Protein AF-A0A7W1JH36-F1 (afdb_monomer_lite)

Secondary structure (DSSP, 8-state):
-EEEE-SS-SHHHHHHHHHH---PPTT-EEEEEEE-TTSSEEEEEEE-S-GGGG-

pLDDT: mean 95.11, std 2.44, range [85.38, 97.62]

Radius of gyration: 11.76 Å; chains: 1; bounding box: 28×23×29 Å

Foldseek 3Di:
DDKDFDPPFCVVVVVVCVVPNNPQPPQKAWDDWDADPVRGMIDTDIDGPDPVSVD

Structure (mmCIF, N/CA/C/O backbone):
data_AF-A0A7W1JH36-F1
#
_entry.id   AF-A0A7W1JH36-F1
#
loop_
_atom_site.group_PDB
_atom_site.id
_atom_site.type_symbol
_atom_site.label_atom_id
_atom_site.label_alt_id
_atom_site.label_comp_id
_atom_site.label_asym_id
_atom_site.label_entity_id
_atom_site.label_seq_id
_atom_site.pdbx_PDB_ins_code
_atom_site.Cartn_x
_atom_site.Cartn_y
_atom_site.Cartn_z
_atom_site.occupancy
_atom_site.B_iso_or_equiv
_atom_site.auth_seq_id
_atom_site.auth_comp_id
_atom_site.auth_asym_id
_atom_site.auth_atom_id
_atom_site.pdbx_PDB_model_n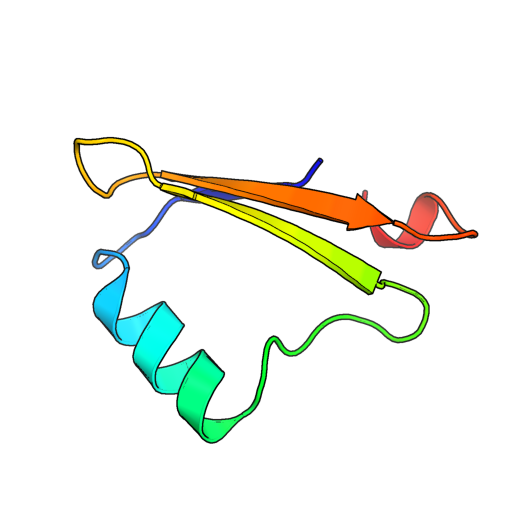um
ATOM 1 N N . MET A 1 1 ? -7.056 6.616 -0.625 1.00 88.38 1 MET A N 1
ATOM 2 C CA . MET A 1 1 ? -6.149 5.796 -1.460 1.00 88.38 1 MET A CA 1
ATOM 3 C C . MET A 1 1 ? -4.750 6.322 -1.241 1.00 88.38 1 MET A C 1
ATOM 5 O O . MET A 1 1 ? -4.577 7.530 -1.328 1.00 88.38 1 MET A O 1
ATOM 9 N N . VAL A 1 2 ? -3.800 5.443 -0.944 1.00 94.19 2 VAL A N 1
ATOM 10 C CA . VAL A 1 2 ? -2.389 5.797 -0.739 1.00 94.19 2 VAL A CA 1
ATOM 11 C C . VAL A 1 2 ? -1.603 5.352 -1.970 1.00 94.19 2 VAL A C 1
ATOM 13 O O . VAL A 1 2 ? -1.868 4.276 -2.510 1.00 94.19 2 VAL A O 1
ATOM 16 N N . VAL A 1 3 ? -0.676 6.186 -2.443 1.00 95.69 3 VAL A N 1
ATOM 17 C CA . VAL A 1 3 ? 0.205 5.858 -3.572 1.00 95.69 3 VAL A CA 1
ATOM 18 C C . VAL A 1 3 ? 1.646 5.964 -3.104 1.00 95.69 3 VAL A C 1
ATOM 20 O O . VAL A 1 3 ? 2.134 7.052 -2.808 1.00 95.69 3 VAL A O 1
ATOM 23 N N . GLU A 1 4 ? 2.329 4.828 -3.044 1.00 94.81 4 GLU A N 1
ATOM 24 C CA . GLU A 1 4 ? 3.731 4.749 -2.648 1.00 94.81 4 GLU A CA 1
ATOM 25 C C . GLU A 1 4 ? 4.627 4.680 -3.887 1.00 94.81 4 GLU A C 1
ATOM 27 O O . GLU A 1 4 ? 4.285 4.041 -4.884 1.00 94.81 4 GLU A O 1
ATOM 32 N N . THR A 1 5 ? 5.798 5.314 -3.818 1.00 97.25 5 THR A N 1
ATOM 33 C CA . THR A 1 5 ? 6.844 5.193 -4.843 1.00 97.25 5 THR A CA 1
ATOM 34 C C . THR A 1 5 ? 8.034 4.450 -4.257 1.00 97.25 5 THR A C 1
ATOM 36 O O . THR A 1 5 ? 8.598 4.857 -3.242 1.00 97.25 5 THR A O 1
ATOM 39 N N . PHE A 1 6 ? 8.428 3.356 -4.901 1.00 95.94 6 PHE A N 1
ATOM 40 C CA . PHE A 1 6 ? 9.554 2.545 -4.467 1.00 95.94 6 PHE A CA 1
ATOM 41 C C . PHE A 1 6 ? 10.881 3.202 -4.858 1.00 95.94 6 PHE A C 1
ATOM 43 O O . PHE A 1 6 ? 11.169 3.387 -6.039 1.00 95.94 6 PHE A O 1
ATOM 50 N N . LEU A 1 7 ? 11.721 3.511 -3.866 1.00 94.81 7 LEU A N 1
ATOM 51 C CA . LEU A 1 7 ? 13.067 4.055 -4.099 1.00 94.81 7 LEU A CA 1
ATOM 52 C C . LEU A 1 7 ? 14.066 2.987 -4.571 1.00 94.81 7 LEU A C 1
ATOM 54 O O . LEU A 1 7 ? 14.934 3.272 -5.392 1.00 94.81 7 LEU A O 1
ATOM 58 N N . HIS A 1 8 ? 13.929 1.756 -4.072 1.00 94.81 8 HIS A N 1
ATOM 59 C CA . HIS 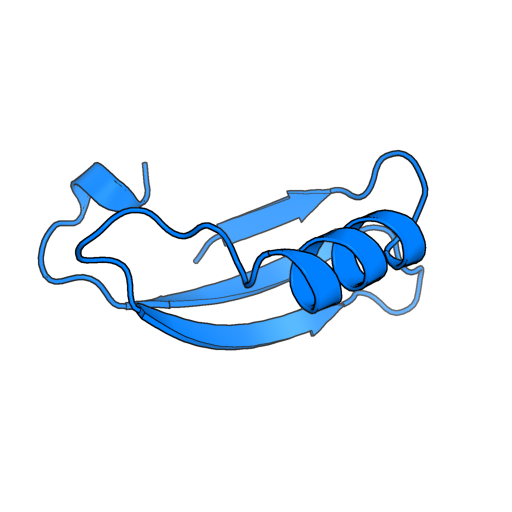A 1 8 ? 14.831 0.629 -4.351 1.00 94.81 8 HIS A CA 1
ATOM 60 C C . HIS A 1 8 ? 14.059 -0.620 -4.805 1.00 94.81 8 HIS A C 1
ATOM 62 O O . HIS A 1 8 ? 14.427 -1.745 -4.478 1.00 94.81 8 HIS A O 1
ATOM 68 N N . GLY A 1 9 ? 12.954 -0.413 -5.529 1.00 94.81 9 GLY A N 1
ATOM 69 C CA . GLY A 1 9 ? 12.018 -1.477 -5.891 1.00 94.81 9 GLY A CA 1
ATOM 70 C C . GLY A 1 9 ? 11.183 -1.994 -4.703 1.00 94.81 9 GLY A C 1
ATOM 71 O O . GLY A 1 9 ? 11.314 -1.499 -3.579 1.00 94.81 9 GLY A O 1
ATOM 72 N N . PRO A 1 10 ? 10.291 -2.968 -4.947 1.00 95.88 10 PRO A N 1
ATOM 73 C CA . PRO A 1 10 ? 9.338 -3.456 -3.948 1.00 95.88 10 PRO A CA 1
ATOM 74 C C . PRO A 1 10 ? 9.939 -4.452 -2.945 1.00 95.88 10 PRO A C 1
ATOM 76 O O . PRO A 1 10 ? 9.415 -4.600 -1.843 1.00 95.88 10 PRO A O 1
ATOM 79 N N . GLU A 1 11 ? 11.036 -5.130 -3.299 1.00 95.94 11 GLU A N 1
ATOM 80 C CA . GLU A 1 11 ? 11.616 -6.218 -2.499 1.00 95.94 11 GLU A CA 1
ATOM 81 C C . GLU A 1 11 ? 11.941 -5.801 -1.051 1.00 95.94 11 GLU A C 1
ATOM 83 O O . GLU A 1 11 ? 11.465 -6.476 -0.133 1.00 95.94 11 GLU A O 1
ATOM 88 N N . PRO A 1 12 ? 12.631 -4.670 -0.783 1.00 95.25 12 PRO A N 1
ATOM 89 C CA . PRO A 1 12 ? 12.929 -4.269 0.593 1.00 95.25 12 PRO A CA 1
ATOM 90 C C . PRO A 1 12 ? 11.665 -3.933 1.397 1.00 95.25 12 PRO A C 1
ATOM 92 O O . PRO A 1 12 ? 11.617 -4.147 2.610 1.00 95.25 12 PRO A O 1
ATOM 95 N N . VAL A 1 13 ? 10.626 -3.417 0.730 1.00 94.12 13 VAL A N 1
ATOM 96 C CA . VAL A 1 13 ? 9.342 -3.094 1.367 1.00 94.12 13 VAL A CA 1
ATOM 97 C C . VAL A 1 13 ? 8.615 -4.372 1.768 1.00 94.12 13 VAL A C 1
ATOM 99 O O . VAL A 1 13 ? 8.140 -4.466 2.901 1.00 94.12 13 VAL A O 1
ATOM 102 N N . TYR A 1 14 ? 8.575 -5.375 0.889 1.00 93.44 14 TYR A N 1
ATOM 103 C CA . TYR A 1 14 ? 7.965 -6.665 1.200 1.00 93.44 14 TYR A CA 1
ATOM 104 C C . TYR A 1 14 ? 8.738 -7.444 2.259 1.00 93.44 14 TYR A C 1
ATOM 106 O O . TYR A 1 14 ? 8.107 -7.986 3.164 1.00 93.44 14 TYR A O 1
ATOM 114 N N . ALA A 1 15 ? 10.073 -7.436 2.220 1.00 95.88 15 ALA A N 1
ATOM 115 C CA . ALA A 1 15 ? 10.896 -8.052 3.259 1.00 95.88 15 ALA A CA 1
ATOM 116 C C . ALA A 1 15 ? 10.596 -7.443 4.639 1.00 95.88 15 ALA A C 1
ATOM 118 O O . ALA A 1 15 ? 10.281 -8.161 5.588 1.00 95.88 15 ALA A O 1
ATOM 119 N N . ARG A 1 16 ? 10.579 -6.106 4.732 1.00 94.69 16 ARG A N 1
ATOM 120 C CA . ARG A 1 16 ? 10.218 -5.398 5.968 1.00 94.69 16 ARG A CA 1
ATOM 121 C C . ARG A 1 16 ? 8.786 -5.700 6.408 1.00 94.69 16 ARG A C 1
ATOM 123 O O . ARG A 1 16 ? 8.537 -5.855 7.600 1.00 94.69 16 ARG A O 1
ATOM 130 N N . SER A 1 17 ? 7.849 -5.780 5.463 1.00 93.19 17 SER A N 1
ATOM 131 C CA . SER A 1 17 ? 6.449 -6.062 5.777 1.00 93.19 17 SER A CA 1
ATOM 132 C C . SER A 1 17 ? 6.228 -7.497 6.257 1.00 93.19 17 SER A C 1
ATOM 134 O O . SER A 1 17 ? 5.389 -7.713 7.125 1.00 93.19 17 SER A O 1
ATOM 136 N N . ALA A 1 18 ? 6.996 -8.463 5.750 1.00 94.69 18 ALA A N 1
ATOM 137 C CA . ALA A 1 18 ? 6.974 -9.839 6.233 1.00 94.69 18 ALA A CA 1
ATOM 138 C C . ALA A 1 18 ? 7.533 -9.960 7.662 1.00 94.69 18 ALA A C 1
ATOM 140 O O . ALA A 1 18 ? 7.020 -10.745 8.452 1.00 94.69 18 ALA A O 1
ATOM 141 N N . GLU A 1 19 ? 8.547 -9.161 8.009 1.00 97.19 19 GLU A N 1
ATOM 142 C CA . GLU A 1 19 ? 9.141 -9.143 9.353 1.00 97.19 19 GLU A CA 1
ATOM 143 C C . GLU A 1 19 ? 8.257 -8.413 10.379 1.00 97.19 19 GLU A C 1
ATOM 145 O O . GLU A 1 19 ? 8.130 -8.860 11.517 1.00 97.19 19 GLU A O 1
ATOM 150 N N . ARG A 1 20 ? 7.660 -7.275 9.999 1.00 95.06 20 ARG A N 1
ATOM 151 C CA . ARG A 1 20 ? 7.049 -6.316 10.947 1.00 95.06 20 ARG A CA 1
ATOM 152 C C . ARG A 1 20 ? 5.566 -6.044 10.716 1.00 95.06 20 ARG A C 1
ATOM 154 O O . ARG A 1 20 ? 4.977 -5.208 11.399 1.00 95.06 20 ARG A O 1
ATOM 161 N N . GLY A 1 21 ? 4.956 -6.704 9.739 1.00 92.44 21 GLY A N 1
ATOM 162 C CA . GLY A 1 21 ? 3.635 -6.335 9.242 1.00 92.44 21 GLY A CA 1
ATOM 163 C C . GLY A 1 21 ? 3.660 -5.023 8.448 1.00 92.44 21 GLY A C 1
ATOM 164 O O . GLY A 1 21 ? 4.712 -4.479 8.117 1.00 92.44 21 GLY A O 1
ATOM 165 N N . ARG A 1 22 ? 2.481 -4.498 8.101 1.00 89.81 22 ARG A N 1
ATOM 166 C CA . ARG A 1 22 ? 2.358 -3.275 7.280 1.00 89.81 22 ARG A CA 1
ATOM 167 C C . ARG A 1 22 ? 2.689 -1.973 8.020 1.00 89.81 22 ARG A C 1
ATOM 169 O O . ARG A 1 22 ? 2.819 -0.953 7.356 1.00 89.81 22 ARG A O 1
ATOM 176 N N . MET A 1 23 ? 2.841 -2.007 9.349 1.00 91.06 23 MET A N 1
ATOM 177 C CA . MET A 1 23 ? 3.112 -0.825 10.186 1.00 91.06 23 MET A CA 1
ATOM 178 C C . MET A 1 23 ? 2.114 0.321 9.934 1.00 91.06 23 MET A C 1
ATOM 180 O O . MET A 1 23 ? 2.502 1.481 9.821 1.00 91.06 23 MET A O 1
ATOM 184 N N . LEU A 1 24 ? 0.833 -0.022 9.783 1.00 93.38 24 LEU A N 1
ATOM 185 C CA . LEU A 1 24 ? -0.223 0.970 9.601 1.00 93.38 24 LEU A CA 1
ATOM 186 C C . LEU A 1 24 ? -0.498 1.690 10.927 1.00 93.38 24 LEU A C 1
ATOM 188 O O . LEU A 1 24 ? -0.365 1.057 11.978 1.00 93.38 24 LEU A O 1
ATOM 192 N N . PRO A 1 25 ? -0.896 2.973 10.892 1.00 93.75 25 PRO A N 1
ATOM 193 C CA . PRO A 1 25 ? -1.432 3.644 12.067 1.00 93.75 25 PRO A CA 1
ATOM 194 C C . PRO A 1 25 ? -2.646 2.895 12.624 1.00 93.75 25 PRO A C 1
ATOM 196 O O . PRO A 1 25 ? -3.427 2.310 11.866 1.00 93.75 25 PRO A O 1
ATOM 199 N N . ASP A 1 26 ? -2.837 2.964 13.939 1.00 95.31 26 ASP A N 1
ATOM 200 C CA . ASP A 1 26 ? -4.067 2.483 14.563 1.00 95.31 26 ASP A CA 1
ATOM 201 C C . ASP A 1 26 ? -5.279 3.208 13.958 1.00 95.31 26 ASP A C 1
ATOM 203 O O . ASP A 1 26 ? -5.249 4.418 13.742 1.00 95.31 26 ASP A O 1
ATOM 207 N N . GLY A 1 27 ? -6.344 2.460 13.661 1.00 96.06 27 GLY A N 1
ATOM 208 C CA . GLY A 1 27 ? -7.542 2.983 12.991 1.00 96.06 27 GLY A CA 1
ATOM 209 C C . GLY A 1 27 ? -7.508 2.911 11.460 1.00 96.06 27 GLY A C 1
ATOM 210 O O . GLY A 1 27 ? -8.546 3.104 10.832 1.00 96.06 27 GLY A O 1
ATOM 211 N N . VAL A 1 28 ? -6.371 2.551 10.849 1.00 97.06 28 VAL A N 1
ATOM 212 C CA . VAL A 1 28 ? -6.273 2.325 9.399 1.00 97.06 28 VAL A CA 1
ATOM 213 C C . VAL A 1 28 ? -6.293 0.836 9.078 1.00 97.06 28 VAL A C 1
ATOM 215 O O . VAL A 1 28 ? -5.453 0.056 9.530 1.00 97.06 28 VAL A O 1
ATOM 218 N N . ARG A 1 29 ? -7.229 0.435 8.218 1.00 96.38 29 ARG A N 1
ATOM 219 C CA . ARG A 1 29 ? -7.381 -0.937 7.743 1.00 96.38 29 ARG A CA 1
ATOM 220 C C . ARG A 1 29 ? -6.952 -1.060 6.287 1.00 96.38 29 ARG A C 1
ATOM 222 O O . ARG A 1 29 ? -7.437 -0.353 5.409 1.00 96.38 29 ARG A O 1
ATOM 229 N N . TYR A 1 30 ? -6.090 -2.030 6.015 1.00 95.19 30 TYR A N 1
ATOM 230 C CA . TYR A 1 30 ? -5.774 -2.436 4.649 1.00 95.19 30 TYR A CA 1
ATOM 231 C C . TYR A 1 30 ? -6.952 -3.166 3.990 1.00 95.19 30 TYR A C 1
ATOM 233 O O . TYR A 1 30 ? -7.581 -4.028 4.611 1.00 95.19 30 TYR A O 1
ATOM 241 N N . VAL A 1 31 ? -7.218 -2.845 2.721 1.00 96.81 31 VAL A N 1
ATOM 242 C CA . VAL A 1 31 ? -8.210 -3.535 1.887 1.00 96.81 31 VAL A CA 1
ATOM 243 C C . VAL A 1 31 ? -7.520 -4.301 0.764 1.00 96.81 31 VAL A C 1
ATOM 245 O O . VAL A 1 31 ? -7.645 -5.519 0.705 1.00 96.81 31 VAL A O 1
ATOM 248 N N . ASP A 1 32 ? -6.785 -3.603 -0.107 1.00 97.25 32 ASP A N 1
ATOM 249 C CA . ASP A 1 32 ? -6.092 -4.217 -1.244 1.00 97.25 32 ASP A CA 1
ATOM 250 C C . ASP A 1 32 ? -4.936 -3.341 -1.764 1.00 97.25 32 ASP A C 1
ATOM 252 O O . ASP A 1 32 ? -4.828 -2.163 -1.412 1.00 97.25 32 ASP A O 1
ATOM 256 N N . SER A 1 33 ? -4.049 -3.900 -2.590 1.00 96.00 33 SER A N 1
ATOM 257 C CA . SER A 1 33 ? -2.989 -3.153 -3.264 1.00 96.00 33 SER A CA 1
ATOM 258 C C . SER A 1 33 ? -2.530 -3.797 -4.564 1.00 96.00 33 SER A C 1
ATOM 260 O O . SER A 1 33 ? -2.548 -5.014 -4.719 1.00 96.00 33 SER A O 1
ATOM 262 N N . TRP A 1 34 ? -2.060 -2.964 -5.488 1.00 96.75 34 TRP A N 1
ATOM 263 C CA . TRP A 1 34 ? -1.498 -3.400 -6.761 1.00 96.75 34 TRP A CA 1
ATOM 264 C C . TRP A 1 34 ? -0.275 -2.566 -7.122 1.00 96.75 34 TRP A C 1
ATOM 266 O O . TRP A 1 34 ? -0.199 -1.367 -6.846 1.00 96.75 34 TRP A O 1
ATOM 276 N N . VAL A 1 35 ? 0.697 -3.223 -7.749 1.00 96.88 35 VAL A N 1
ATOM 277 C CA . VAL A 1 35 ? 1.960 -2.615 -8.168 1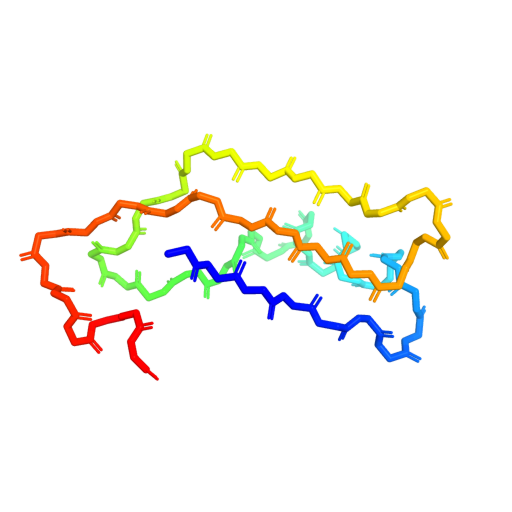.00 96.88 35 VAL A CA 1
ATOM 278 C C . VAL A 1 35 ? 1.931 -2.384 -9.672 1.00 96.88 35 VAL A C 1
ATOM 280 O O . VAL A 1 35 ? 1.376 -3.185 -10.426 1.00 96.88 35 VAL A O 1
ATOM 283 N N . THR A 1 36 ? 2.511 -1.274 -10.118 1.00 97.50 36 THR A N 1
ATOM 284 C CA . THR A 1 36 ? 2.687 -0.996 -11.546 1.00 97.50 36 THR A CA 1
ATOM 285 C C . THR A 1 36 ? 3.559 -2.060 -12.211 1.00 97.50 36 THR A C 1
ATOM 287 O O . THR A 1 36 ? 4.446 -2.639 -11.589 1.00 97.50 36 THR A O 1
ATOM 290 N N . ALA A 1 37 ? 3.354 -2.308 -13.507 1.00 97.25 37 ALA A N 1
ATOM 291 C CA . ALA A 1 37 ? 4.127 -3.317 -14.240 1.00 97.25 37 ALA A CA 1
ATOM 292 C C . ALA A 1 37 ? 5.644 -3.035 -14.257 1.00 97.25 37 ALA A C 1
ATOM 294 O O . ALA A 1 37 ? 6.443 -3.958 -14.372 1.00 97.25 37 ALA A O 1
ATOM 295 N N . ASP A 1 38 ? 6.041 -1.768 -14.118 1.00 96.50 38 ASP A N 1
ATOM 296 C CA . ASP A 1 38 ? 7.439 -1.336 -14.018 1.00 96.50 38 ASP A CA 1
ATOM 297 C C . ASP A 1 38 ? 8.020 -1.425 -12.592 1.00 96.50 38 ASP A C 1
ATOM 299 O O . ASP A 1 38 ? 9.173 -1.056 -12.376 1.00 96.50 38 ASP A O 1
ATOM 303 N N . LEU A 1 39 ? 7.234 -1.909 -11.623 1.00 95.88 39 LEU A N 1
ATOM 304 C CA . LEU A 1 39 ? 7.598 -2.071 -10.214 1.00 95.88 39 LEU A CA 1
ATOM 305 C C . LEU A 1 39 ? 8.047 -0.775 -9.516 1.00 95.88 39 LEU A C 1
ATOM 307 O O . LEU A 1 39 ? 8.812 -0.820 -8.550 1.00 95.88 39 LEU A O 1
ATOM 311 N N . ARG A 1 40 ? 7.570 0.386 -9.981 1.00 96.81 40 ARG A N 1
ATOM 312 C CA . ARG A 1 40 ? 7.930 1.698 -9.416 1.00 96.81 40 ARG A CA 1
ATOM 313 C C . ARG A 1 40 ? 6.935 2.232 -8.401 1.00 96.81 40 ARG A C 1
ATOM 315 O O . ARG A 1 40 ? 7.339 2.985 -7.516 1.00 96.81 40 ARG A O 1
ATOM 322 N N . GLN A 1 41 ? 5.657 1.889 -8.529 1.00 97.38 41 GLN A N 1
ATOM 323 C CA . GLN A 1 41 ? 4.605 2.436 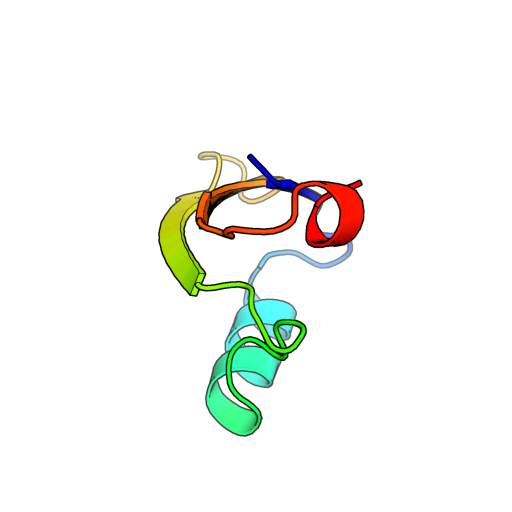-7.677 1.00 97.38 41 GLN A CA 1
ATOM 324 C C . GLN A 1 41 ? 3.679 1.345 -7.155 1.00 97.38 41 GLN A C 1
ATOM 326 O O . GLN A 1 41 ? 3.397 0.366 -7.844 1.00 97.38 41 GLN A O 1
ATOM 331 N N . CYS A 1 42 ? 3.178 1.548 -5.942 1.00 97.25 42 CYS A N 1
ATOM 332 C CA . CYS A 1 42 ? 2.169 0.710 -5.315 1.00 97.25 42 CYS A CA 1
ATOM 333 C C . CYS A 1 42 ? 0.950 1.566 -4.998 1.00 97.25 42 CYS A C 1
ATOM 335 O O . CYS A 1 42 ? 1.047 2.568 -4.291 1.00 97.25 42 CYS A O 1
ATOM 337 N N . PHE A 1 43 ? -0.198 1.169 -5.526 1.00 97.38 43 PHE A N 1
ATOM 338 C CA . PHE A 1 43 ? -1.481 1.752 -5.178 1.00 97.38 43 PHE A CA 1
ATOM 339 C C . PHE A 1 43 ? -2.100 0.921 -4.069 1.00 97.38 43 PHE A C 1
ATOM 341 O O . PHE A 1 43 ? -2.118 -0.308 -4.147 1.00 97.38 43 PHE A O 1
ATOM 348 N N . GLN A 1 44 ? -2.615 1.587 -3.044 1.00 96.19 44 GLN A N 1
ATOM 349 C CA . GLN A 1 44 ? -3.187 0.926 -1.885 1.00 96.19 44 GLN A CA 1
ATOM 350 C C . GLN A 1 44 ? -4.575 1.474 -1.566 1.00 96.19 44 GLN A C 1
ATOM 352 O O . GLN A 1 44 ? -4.783 2.684 -1.384 1.00 96.19 44 GLN A O 1
ATOM 357 N N . LEU A 1 45 ? -5.524 0.552 -1.454 1.00 97.12 45 LEU A N 1
ATOM 358 C CA . LEU A 1 45 ? -6.851 0.799 -0.929 1.00 97.12 45 LEU A CA 1
ATOM 359 C C . LEU A 1 45 ? -6.834 0.556 0.584 1.00 97.12 45 LEU A C 1
ATOM 361 O O . LEU A 1 45 ? -6.536 -0.543 1.054 1.00 97.12 45 LEU A O 1
ATOM 365 N N . MET A 1 46 ? -7.149 1.613 1.325 1.00 96.81 46 MET A N 1
ATOM 366 C CA . MET A 1 46 ? -7.179 1.654 2.784 1.00 96.81 46 MET A CA 1
ATOM 367 C C . MET A 1 46 ? -8.538 2.204 3.226 1.00 96.81 46 MET A C 1
ATOM 369 O O . MET A 1 46 ? -9.103 3.060 2.540 1.00 96.81 46 MET A O 1
ATOM 373 N N . GLU A 1 47 ? -9.034 1.727 4.359 1.00 97.62 47 GLU A N 1
ATOM 374 C CA . GLU A 1 47 ? -10.275 2.152 5.006 1.00 97.62 47 GLU A CA 1
ATOM 375 C C . GLU A 1 47 ? -9.963 2.698 6.404 1.00 97.62 47 GLU A C 1
ATOM 377 O O . GLU A 1 47 ? -9.069 2.197 7.083 1.00 97.62 47 GLU A O 1
ATOM 382 N N . THR A 1 48 ? -10.675 3.741 6.817 1.00 97.62 48 THR A N 1
ATOM 383 C CA . THR A 1 48 ? -10.569 4.365 8.141 1.00 97.62 48 THR A CA 1
ATOM 384 C C . THR A 1 48 ? -11.864 5.121 8.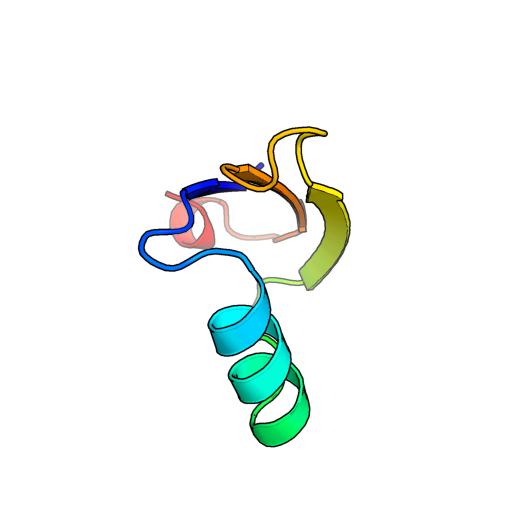428 1.00 97.62 48 THR A C 1
ATOM 386 O O . THR A 1 48 ? -12.486 5.641 7.497 1.00 97.62 48 THR A O 1
ATOM 389 N N . ASP A 1 49 ? -12.242 5.213 9.701 1.00 97.00 49 ASP A N 1
ATOM 390 C CA . ASP A 1 49 ? -13.334 6.080 10.161 1.00 97.00 49 ASP A CA 1
ATOM 391 C C . ASP A 1 49 ? -12.872 7.534 10.375 1.00 97.00 49 ASP A C 1
ATOM 393 O O . ASP A 1 49 ? -13.693 8.451 10.417 1.00 97.00 49 ASP A O 1
ATOM 397 N N . ASP A 1 50 ? -11.557 7.762 10.467 1.00 96.56 50 ASP A N 1
ATOM 398 C CA . ASP A 1 50 ? -10.947 9.087 10.574 1.00 96.56 50 ASP A CA 1
ATOM 399 C C . ASP A 1 50 ? -10.082 9.383 9.344 1.00 96.56 50 ASP A C 1
ATOM 401 O O . ASP A 1 50 ? -9.018 8.788 9.141 1.00 96.56 50 ASP A O 1
ATOM 405 N N . ARG A 1 51 ? -10.538 10.333 8.520 1.00 92.06 51 ARG A N 1
ATOM 406 C CA . ARG A 1 51 ? -9.843 10.764 7.301 1.00 92.06 51 ARG A CA 1
ATOM 407 C C . ARG A 1 51 ? -8.446 11.320 7.582 1.00 92.06 51 ARG A C 1
ATOM 409 O O . ARG A 1 51 ? -7.572 11.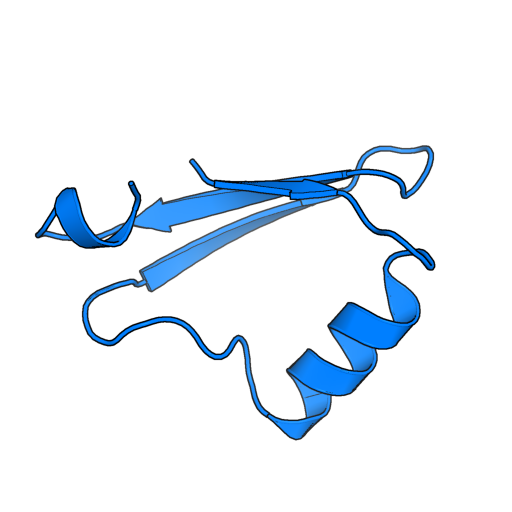129 6.740 1.00 92.06 51 ARG A O 1
ATOM 416 N N . ALA A 1 52 ? -8.228 11.961 8.730 1.00 94.31 52 ALA A N 1
ATOM 417 C CA . ALA A 1 52 ? -6.943 12.577 9.054 1.00 94.31 52 ALA A CA 1
ATOM 418 C C . ALA A 1 52 ? -5.802 11.549 9.165 1.00 94.31 52 ALA A C 1
ATOM 420 O O . ALA A 1 52 ? -4.636 11.916 9.074 1.00 94.31 52 ALA A O 1
ATOM 421 N N . LEU A 1 53 ? -6.125 10.258 9.314 1.00 93.94 53 LEU A N 1
ATOM 422 C CA . LEU A 1 53 ? -5.149 9.165 9.312 1.00 93.94 53 LEU A CA 1
ATOM 423 C C . LEU A 1 53 ? -4.615 8.805 7.908 1.00 93.94 53 LEU A C 1
ATOM 425 O O . LEU A 1 53 ? -3.731 7.955 7.802 1.00 93.94 53 LEU A O 1
ATOM 429 N N . LEU A 1 54 ? -5.158 9.398 6.835 1.00 90.44 54 LEU A N 1
ATOM 430 C CA . LEU A 1 54 ? -4.765 9.146 5.438 1.00 90.44 54 LEU A CA 1
ATOM 431 C C . LEU A 1 54 ? -4.239 10.386 4.690 1.00 90.44 54 LEU A C 1
ATOM 433 O O . LEU A 1 54 ? -3.953 10.265 3.495 1.00 90.44 54 LEU A O 1
ATOM 437 N N . ASP A 1 55 ? -4.160 11.543 5.349 1.00 85.38 55 ASP A N 1
ATOM 438 C CA . ASP A 1 55 ? -3.609 12.789 4.789 1.00 85.38 55 ASP A CA 1
ATOM 439 C C . ASP A 1 55 ? -2.095 12.905 5.075 1.00 85.38 55 ASP A C 1
ATOM 441 O O . ASP A 1 55 ? -1.375 13.435 4.195 1.00 85.38 55 ASP A O 1
#

Sequence (55 aa):
MVVETFLHGPEPVYARSAERGRMLPDGVRYVDSWVTADLRQCFQLMETDDRALLD